Protein AF-A0A256Z9D1-F1 (afdb_monomer)

Foldseek 3Di:
DPDVVVVVVVVVVVVVVVVVVVVVCVVVLLVVLVVVCVVVVHDVVSSVVSSVVCVVVVVVVVCVVVVVVD

Structure (mmCIF, N/CA/C/O backbone):
data_AF-A0A256Z9D1-F1
#
_entry.id   AF-A0A256Z9D1-F1
#
loop_
_atom_site.group_PDB
_atom_site.id
_atom_site.type_symbol
_atom_site.label_atom_id
_atom_site.label_alt_id
_atom_site.label_comp_id
_atom_site.label_asym_id
_atom_site.label_entity_id
_atom_site.label_seq_id
_atom_site.pdbx_PDB_ins_code
_atom_site.Cartn_x
_atom_site.Cartn_y
_atom_site.Cartn_z
_atom_site.occupancy
_atom_site.B_iso_or_equiv
_atom_site.auth_seq_id
_atom_site.auth_comp_id
_atom_site.auth_asym_id
_atom_site.auth_atom_id
_atom_site.pdbx_PDB_model_num
ATOM 1 N N . ARG A 1 1 ? -29.454 -3.543 31.265 1.00 45.81 1 ARG A N 1
ATOM 2 C CA . ARG A 1 1 ? -28.115 -3.798 31.855 1.00 45.81 1 ARG A CA 1
ATOM 3 C C . ARG A 1 1 ? -27.263 -4.452 30.765 1.00 45.81 1 ARG A C 1
ATOM 5 O O . ARG A 1 1 ? -27.299 -5.666 30.645 1.00 45.81 1 ARG A O 1
ATOM 12 N N . GLN A 1 2 ? -26.613 -3.668 29.894 1.00 50.16 2 GLN A N 1
ATOM 13 C CA . GLN A 1 2 ? -25.652 -4.223 28.926 1.00 50.16 2 GLN A CA 1
ATOM 14 C C . GLN A 1 2 ? -24.508 -4.840 29.734 1.00 50.16 2 GLN A C 1
ATOM 16 O O . GLN A 1 2 ? -23.869 -4.148 30.526 1.00 50.16 2 GLN A O 1
ATOM 21 N N . THR A 1 3 ? -24.315 -6.150 29.627 1.00 55.62 3 THR A N 1
ATOM 22 C CA . THR A 1 3 ? -23.199 -6.834 30.275 1.00 55.62 3 THR A CA 1
ATOM 23 C C . THR A 1 3 ? -21.917 -6.343 29.609 1.00 55.62 3 THR A C 1
ATOM 25 O O . THR A 1 3 ? -21.851 -6.229 28.386 1.00 55.62 3 THR A O 1
ATOM 28 N N . ASN A 1 4 ? -20.897 -6.010 30.402 1.00 59.25 4 ASN A N 1
ATOM 29 C CA . ASN A 1 4 ? -19.630 -5.464 29.897 1.00 59.25 4 ASN A CA 1
ATOM 30 C C . ASN A 1 4 ? -19.038 -6.315 28.751 1.00 59.25 4 ASN A C 1
ATOM 32 O O . ASN A 1 4 ? -18.459 -5.769 27.818 1.00 59.25 4 ASN A O 1
ATOM 36 N N . ASN A 1 5 ? -19.301 -7.627 28.756 1.00 61.81 5 ASN A N 1
ATOM 37 C CA . ASN A 1 5 ? -18.933 -8.572 27.700 1.00 61.81 5 ASN A CA 1
ATOM 38 C C . ASN A 1 5 ? -19.498 -8.222 26.311 1.00 61.81 5 ASN A C 1
ATOM 40 O O . ASN A 1 5 ? -18.768 -8.320 25.332 1.00 61.81 5 ASN A O 1
ATOM 44 N N . SER A 1 6 ? -20.755 -7.774 26.198 1.00 64.31 6 SER A N 1
ATOM 45 C CA . SER A 1 6 ? -21.342 -7.387 24.904 1.00 64.31 6 SER A CA 1
ATOM 46 C C . SER A 1 6 ? -20.700 -6.122 24.336 1.00 64.31 6 SER A C 1
ATOM 48 O O . SER A 1 6 ? -20.469 -6.041 23.136 1.00 64.31 6 SER A O 1
ATOM 50 N N . LYS A 1 7 ? -20.344 -5.162 25.198 1.00 66.38 7 LYS A N 1
ATOM 51 C CA . LYS A 1 7 ? -19.688 -3.911 24.790 1.00 66.38 7 LYS A CA 1
ATOM 52 C C . LYS A 1 7 ? -18.232 -4.134 24.373 1.00 66.38 7 LYS A C 1
ATOM 54 O O . LYS A 1 7 ? -17.765 -3.520 23.421 1.00 66.38 7 LYS A O 1
ATOM 59 N N . LEU A 1 8 ? -17.529 -5.038 25.061 1.00 69.75 8 LEU A N 1
ATOM 60 C CA . LEU A 1 8 ? -16.199 -5.501 24.656 1.00 69.75 8 LEU A CA 1
ATOM 61 C C . LEU A 1 8 ? -16.254 -6.248 23.321 1.00 69.75 8 LEU A C 1
ATOM 63 O O . LEU A 1 8 ? -15.474 -5.926 22.436 1.00 69.75 8 LEU A O 1
ATOM 67 N N . ALA A 1 9 ? -17.201 -7.172 23.144 1.00 74.00 9 ALA A N 1
ATOM 68 C CA . ALA A 1 9 ? -17.366 -7.904 21.889 1.00 74.00 9 ALA A CA 1
ATOM 69 C C . ALA A 1 9 ? -17.662 -6.969 20.703 1.00 74.00 9 ALA A C 1
ATOM 71 O O . ALA A 1 9 ? -17.100 -7.144 19.625 1.00 74.00 9 ALA A O 1
ATOM 72 N N . GLU A 1 10 ? -18.485 -5.942 20.911 1.00 74.81 10 GLU A N 1
ATOM 73 C CA . GLU A 1 10 ? -18.804 -4.927 19.904 1.00 74.81 10 GLU A CA 1
ATOM 74 C C . GLU A 1 10 ? -17.588 -4.044 19.556 1.00 74.81 10 GLU A C 1
ATOM 76 O O . GLU A 1 10 ? -17.312 -3.787 18.382 1.00 74.81 10 GLU A O 1
ATOM 81 N N . LEU A 1 11 ? -16.795 -3.645 20.558 1.00 74.81 11 LEU A N 1
ATOM 82 C CA . LEU A 1 11 ? -15.535 -2.919 20.355 1.00 74.81 11 LEU A CA 1
ATOM 83 C C . LEU A 1 11 ? -14.492 -3.769 19.625 1.00 74.81 11 LEU A C 1
ATOM 85 O O . LEU A 1 11 ? -13.845 -3.281 18.699 1.00 74.81 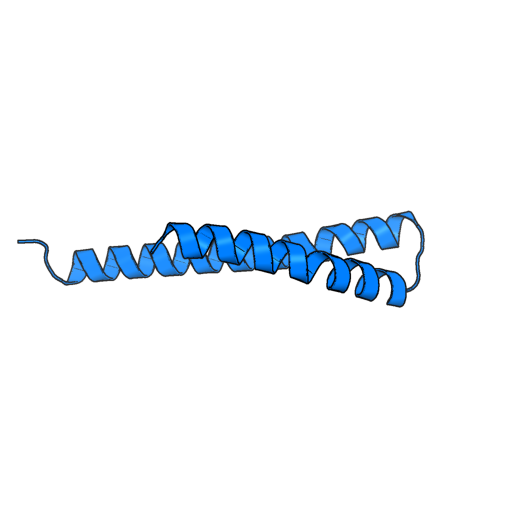11 LEU A O 1
ATOM 89 N N . THR A 1 12 ? -14.348 -5.039 20.004 1.00 78.50 12 THR A N 1
ATOM 90 C CA . THR A 1 12 ? -13.442 -5.982 19.344 1.00 78.50 12 THR A CA 1
ATOM 91 C C . THR A 1 12 ? -13.875 -6.223 17.903 1.00 78.50 12 THR A C 1
ATOM 93 O O . THR A 1 12 ? -13.036 -6.149 17.012 1.00 78.50 12 THR A O 1
ATOM 96 N N . ALA A 1 13 ? -15.168 -6.426 17.639 1.00 78.50 13 ALA A N 1
ATOM 97 C CA . ALA A 1 13 ? -15.688 -6.570 16.282 1.00 78.50 13 ALA A CA 1
ATOM 98 C C . ALA A 1 13 ? -15.412 -5.319 15.430 1.00 78.50 13 ALA A C 1
ATOM 100 O O . ALA A 1 13 ? -14.957 -5.436 14.296 1.00 78.50 13 ALA A O 1
ATOM 101 N N . SER A 1 14 ? -15.604 -4.121 15.990 1.00 75.88 14 SER A N 1
ATOM 102 C CA . SER A 1 14 ? -15.302 -2.846 15.323 1.00 75.88 14 SER A CA 1
ATOM 103 C C . SER A 1 14 ? -13.803 -2.657 15.048 1.00 75.88 14 SER A C 1
ATOM 105 O O . SER A 1 14 ? -13.413 -2.201 13.967 1.00 75.88 14 SER A O 1
ATOM 107 N N . MET A 1 15 ? -12.943 -3.055 15.991 1.00 79.12 15 MET A N 1
ATOM 108 C CA . MET A 1 15 ? -11.490 -3.062 15.806 1.00 79.12 15 MET A CA 1
ATOM 109 C C . MET A 1 15 ? -11.071 -4.035 14.710 1.00 79.12 15 MET A C 1
ATOM 111 O O . MET A 1 15 ? -10.329 -3.643 13.815 1.00 79.12 15 MET A O 1
ATOM 115 N N . VAL A 1 16 ? -11.571 -5.271 14.743 1.00 83.44 16 VAL A N 1
ATOM 116 C CA . VAL A 1 16 ? -11.279 -6.296 13.733 1.00 83.44 16 VAL A CA 1
ATOM 117 C C . VAL A 1 16 ? -11.747 -5.835 12.359 1.00 83.44 16 VAL A C 1
ATOM 119 O O . VAL A 1 16 ? -10.988 -5.926 11.402 1.00 83.44 16 VAL A O 1
ATOM 122 N N . LEU A 1 17 ? -12.948 -5.262 12.255 1.00 79.00 17 LEU A N 1
ATOM 123 C CA . LEU A 1 17 ? -13.471 -4.739 10.995 1.00 79.00 17 LEU A CA 1
ATOM 124 C C . LEU A 1 17 ? -12.602 -3.597 10.453 1.00 79.00 17 LEU A C 1
ATOM 126 O O . LEU A 1 17 ? -12.307 -3.555 9.262 1.00 79.00 17 LEU A O 1
ATOM 130 N N . SER A 1 18 ? -12.145 -2.702 11.332 1.00 77.12 18 SER A N 1
ATOM 131 C CA . SER A 1 18 ? -11.219 -1.629 10.956 1.00 77.12 18 SER A CA 1
ATOM 132 C C . SER A 1 18 ? -9.881 -2.195 10.480 1.00 77.12 18 SER A C 1
ATOM 134 O O . SER A 1 18 ? -9.351 -1.738 9.474 1.00 77.12 18 SER A O 1
ATOM 136 N N . LEU A 1 19 ? -9.355 -3.215 11.161 1.00 79.19 19 LEU A N 1
ATOM 137 C CA . LEU A 1 19 ? -8.081 -3.853 10.834 1.00 79.19 19 LEU A CA 1
ATOM 138 C C . LEU A 1 19 ? -8.152 -4.591 9.494 1.00 79.19 19 LEU A C 1
ATOM 140 O O . LEU A 1 19 ? -7.279 -4.410 8.657 1.00 79.19 19 LEU A O 1
ATOM 144 N N . VAL A 1 20 ? -9.235 -5.329 9.242 1.00 81.44 20 VAL A N 1
ATOM 145 C CA . VAL A 1 20 ? -9.504 -5.974 7.948 1.00 81.44 20 VAL A CA 1
ATOM 146 C C . VAL A 1 20 ? -9.641 -4.933 6.840 1.00 81.44 20 VAL A C 1
ATOM 148 O O . VAL A 1 20 ? -9.094 -5.125 5.758 1.00 81.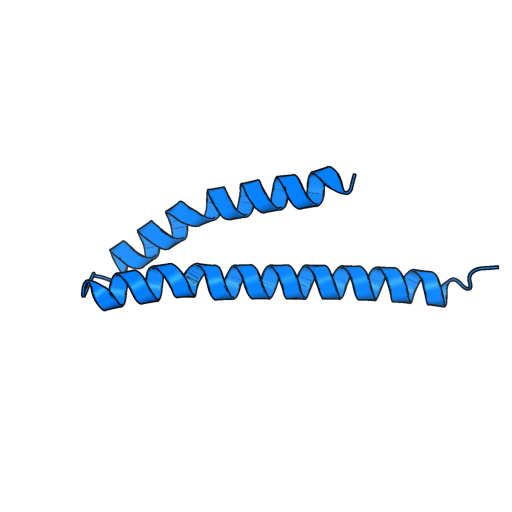44 20 VAL A O 1
ATOM 151 N N . PHE A 1 21 ? -10.312 -3.809 7.105 1.00 78.38 21 PHE A N 1
ATOM 152 C CA . PHE A 1 21 ? -10.432 -2.715 6.143 1.00 78.38 21 PHE A CA 1
ATOM 153 C C . PHE A 1 21 ? -9.068 -2.103 5.808 1.00 78.38 21 PHE A C 1
ATOM 155 O O . PHE A 1 21 ? -8.735 -1.942 4.637 1.00 78.38 21 PHE A O 1
ATOM 162 N N . PHE A 1 22 ? -8.243 -1.829 6.821 1.00 77.31 22 PHE A N 1
ATOM 163 C CA . PHE A 1 22 ? -6.864 -1.393 6.629 1.00 77.31 22 PHE A CA 1
ATOM 164 C C . PHE A 1 22 ? -6.064 -2.401 5.814 1.00 77.31 22 PHE A C 1
ATOM 166 O O . PHE A 1 22 ? -5.442 -2.018 4.831 1.00 77.31 22 PHE A O 1
ATOM 173 N N . THR A 1 23 ? -6.089 -3.678 6.193 1.00 78.69 23 THR A N 1
ATOM 174 C CA . THR A 1 23 ? -5.360 -4.733 5.491 1.00 78.69 23 THR A CA 1
ATOM 175 C C . THR A 1 23 ? -5.807 -4.822 4.038 1.00 78.69 23 THR A C 1
ATOM 177 O O . THR A 1 23 ? -4.955 -4.850 3.161 1.00 78.69 23 THR A O 1
ATOM 180 N N . ALA A 1 24 ? -7.111 -4.782 3.756 1.00 80.12 24 ALA A N 1
ATOM 181 C CA . ALA A 1 24 ? -7.633 -4.792 2.393 1.00 80.12 24 ALA A CA 1
ATOM 182 C C . ALA A 1 24 ? -7.146 -3.578 1.589 1.00 80.12 24 ALA A C 1
ATOM 184 O O . ALA A 1 24 ? -6.627 -3.741 0.487 1.00 80.12 24 ALA A O 1
ATOM 185 N N . VAL A 1 25 ? -7.236 -2.371 2.155 1.00 75.31 25 VAL A N 1
ATOM 186 C CA . VAL A 1 25 ? -6.739 -1.145 1.515 1.00 75.31 25 VAL A CA 1
ATOM 187 C C . VAL A 1 25 ? -5.238 -1.251 1.250 1.00 75.31 25 VAL A C 1
ATOM 189 O O . VAL A 1 25 ? -4.814 -1.032 0.123 1.00 75.31 25 VAL A O 1
ATOM 192 N N . PHE A 1 26 ? -4.439 -1.664 2.235 1.00 75.44 26 PHE A N 1
ATOM 193 C CA . PHE A 1 26 ? -2.992 -1.842 2.093 1.00 75.44 26 PHE A CA 1
ATOM 194 C C . PHE A 1 26 ? -2.589 -2.984 1.160 1.00 75.44 26 PHE A C 1
ATOM 196 O O . PHE A 1 26 ? -1.447 -2.989 0.716 1.00 75.44 26 PHE A O 1
ATOM 203 N N . TRP A 1 27 ? -3.478 -3.928 0.845 1.00 76.38 27 TRP A N 1
ATOM 204 C CA . TRP A 1 27 ? -3.203 -5.009 -0.105 1.00 76.38 27 TRP A CA 1
ATOM 205 C C . TRP A 1 27 ? -3.593 -4.640 -1.536 1.00 76.38 27 TRP A C 1
ATOM 207 O O . TRP A 1 27 ? -2.856 -4.930 -2.474 1.00 76.38 27 TRP A O 1
ATOM 217 N N . ILE A 1 28 ? -4.725 -3.954 -1.702 1.00 75.75 28 ILE A N 1
ATOM 218 C CA . ILE A 1 28 ? -5.223 -3.472 -2.998 1.00 75.75 28 ILE A CA 1
ATOM 219 C C . ILE A 1 28 ? -4.357 -2.311 -3.502 1.00 75.75 28 ILE A C 1
ATOM 221 O O . ILE A 1 28 ? -4.056 -2.213 -4.691 1.00 75.75 28 ILE A O 1
ATOM 225 N N . PHE A 1 29 ? -3.910 -1.454 -2.585 1.00 78.19 29 PHE A N 1
ATOM 226 C CA . PHE A 1 29 ? -3.120 -0.266 -2.875 1.00 78.19 29 PHE A CA 1
ATOM 227 C C . PHE A 1 29 ? -1.767 -0.527 -3.574 1.00 78.19 29 PHE A C 1
ATOM 229 O O . PHE A 1 29 ? -1.466 0.211 -4.503 1.00 78.19 29 PHE A O 1
ATOM 236 N N . PRO A 1 30 ? -0.949 -1.538 -3.214 1.00 78.88 30 PRO A N 1
ATOM 237 C CA . PRO A 1 30 ? 0.224 -1.952 -3.988 1.00 78.88 30 PRO A CA 1
ATOM 238 C C . PRO A 1 30 ? -0.134 -2.767 -5.231 1.00 78.88 30 PRO A C 1
ATOM 240 O O . PRO A 1 30 ? 0.612 -2.726 -6.204 1.00 78.88 30 PRO A O 1
ATOM 243 N N . LEU A 1 31 ? -1.267 -3.474 -5.242 1.00 84.31 31 LEU A N 1
ATOM 244 C CA . LEU A 1 31 ? -1.659 -4.304 -6.382 1.00 84.31 31 LEU A CA 1
ATOM 245 C C . LEU A 1 31 ? -1.866 -3.467 -7.654 1.00 84.31 31 LEU A C 1
ATOM 247 O O . LEU A 1 31 ? -1.389 -3.837 -8.722 1.00 84.31 31 LEU A O 1
ATOM 251 N N . ILE A 1 32 ? -2.536 -2.318 -7.532 1.00 83.50 32 ILE A N 1
ATOM 252 C CA . ILE A 1 32 ? -2.815 -1.399 -8.648 1.00 83.50 32 ILE A CA 1
ATOM 253 C C . ILE A 1 32 ? -1.523 -0.895 -9.329 1.00 83.50 32 ILE A C 1
ATOM 255 O O . ILE A 1 32 ? -1.376 -1.104 -10.534 1.00 83.50 32 ILE A O 1
ATOM 259 N N . PRO A 1 33 ? -0.561 -0.271 -8.620 1.00 82.75 33 PRO A N 1
ATOM 260 C CA . PRO A 1 33 ? 0.690 0.174 -9.218 1.00 82.75 33 PRO A CA 1
ATOM 261 C C . PRO A 1 33 ? 1.536 -0.989 -9.739 1.00 82.75 33 PRO A C 1
ATOM 263 O O . PRO A 1 33 ? 2.170 -0.810 -10.772 1.00 82.75 33 PRO A O 1
ATOM 266 N N . ILE A 1 34 ? 1.496 -2.181 -9.121 1.00 86.12 34 ILE A N 1
ATOM 267 C CA . ILE A 1 34 ? 2.147 -3.380 -9.684 1.00 86.12 34 ILE A CA 1
ATOM 268 C C . ILE A 1 34 ? 1.573 -3.694 -11.065 1.00 86.12 34 ILE A C 1
ATOM 270 O O . ILE A 1 34 ? 2.334 -3.782 -12.025 1.00 86.12 34 ILE A O 1
ATOM 274 N N . VAL A 1 35 ? 0.246 -3.809 -11.189 1.00 87.75 35 VAL A N 1
ATOM 275 C CA . VAL A 1 35 ? -0.416 -4.117 -12.468 1.00 87.75 35 VAL A CA 1
ATOM 276 C C . VAL A 1 35 ? -0.067 -3.075 -13.528 1.00 87.75 35 VAL A C 1
ATOM 278 O O . VAL A 1 35 ? 0.299 -3.448 -14.638 1.00 87.75 35 VAL A O 1
ATOM 281 N N . ILE A 1 36 ? -0.095 -1.785 -13.179 1.00 85.75 36 ILE A N 1
ATOM 282 C CA . ILE A 1 36 ? 0.297 -0.704 -14.094 1.00 85.75 36 ILE A CA 1
ATOM 283 C C . ILE A 1 36 ? 1.754 -0.885 -14.533 1.00 85.75 36 ILE A C 1
ATOM 285 O O . ILE A 1 36 ? 2.035 -0.907 -15.726 1.00 85.75 36 ILE A O 1
ATOM 289 N N . THR A 1 37 ? 2.689 -1.071 -13.598 1.00 87.06 37 THR A N 1
ATOM 290 C CA . THR A 1 37 ? 4.104 -1.241 -13.964 1.00 87.06 37 THR A CA 1
ATOM 291 C C . THR A 1 37 ? 4.371 -2.477 -14.812 1.00 87.06 37 THR A C 1
ATOM 293 O O . THR A 1 37 ? 5.206 -2.408 -15.707 1.00 87.06 37 THR A O 1
ATOM 296 N N . LEU A 1 38 ? 3.636 -3.571 -14.587 1.00 86.69 38 LEU A N 1
ATOM 297 C CA . LEU A 1 38 ? 3.727 -4.779 -15.403 1.00 86.69 38 LEU A CA 1
ATOM 298 C C . LEU A 1 38 ? 3.169 -4.561 -16.814 1.00 86.69 38 LEU A C 1
ATOM 300 O O . LEU A 1 38 ? 3.764 -5.045 -17.769 1.00 86.69 38 LEU A O 1
ATOM 304 N N . MET A 1 39 ? 2.070 -3.812 -16.966 1.00 88.94 39 MET A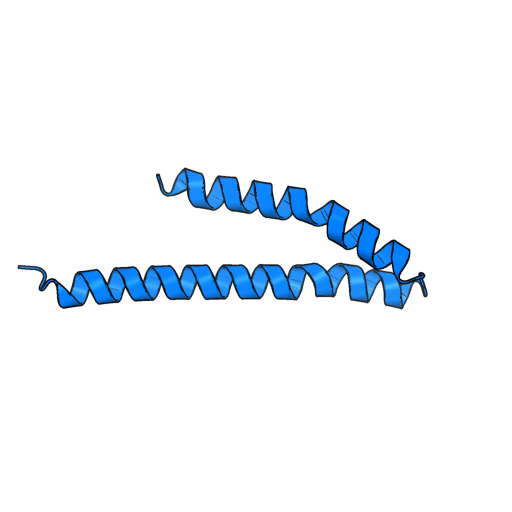 N 1
ATOM 305 C CA . MET A 1 39 ? 1.499 -3.498 -18.285 1.00 88.94 39 MET A CA 1
ATOM 306 C C . MET A 1 39 ? 2.427 -2.643 -19.153 1.00 88.94 39 MET A C 1
ATOM 308 O O . MET A 1 39 ? 2.399 -2.770 -20.372 1.00 88.94 39 MET A O 1
ATOM 312 N N . PHE A 1 40 ? 3.229 -1.775 -18.536 1.00 86.62 40 PHE A N 1
ATOM 313 C CA . PHE A 1 40 ? 4.147 -0.876 -19.239 1.00 86.62 40 PHE A CA 1
ATOM 314 C C . PHE A 1 40 ? 5.611 -1.352 -19.234 1.00 86.62 40 PHE A C 1
ATOM 316 O O . PHE A 1 40 ? 6.479 -0.615 -19.698 1.00 86.62 40 PHE A O 1
ATOM 323 N N . GLU A 1 41 ? 5.896 -2.548 -18.699 1.00 86.69 41 GLU A N 1
ATOM 324 C CA . GLU A 1 41 ? 7.254 -3.102 -18.531 1.00 86.69 41 GLU A CA 1
ATOM 325 C C . GLU A 1 41 ? 8.220 -2.125 -17.829 1.00 86.69 41 GLU A C 1
ATOM 327 O O . GLU A 1 41 ? 9.403 -2.005 -18.152 1.00 86.69 41 GLU A O 1
ATOM 332 N N . TRP A 1 42 ? 7.697 -1.374 -16.859 1.00 86.00 42 TRP A N 1
ATOM 333 C CA . TRP A 1 42 ? 8.442 -0.320 -16.183 1.00 86.00 42 TRP A CA 1
ATOM 334 C C . TRP A 1 42 ? 9.377 -0.859 -15.098 1.00 86.00 42 TRP A C 1
ATOM 336 O O . TRP A 1 42 ? 9.073 -1.855 -14.437 1.00 86.00 42 TRP A O 1
ATOM 346 N N . PRO A 1 43 ? 10.507 -0.170 -14.851 1.00 88.25 43 PRO A N 1
ATOM 347 C CA . PRO A 1 43 ? 11.430 -0.559 -13.799 1.00 88.25 43 PRO A CA 1
ATOM 348 C C . PRO A 1 43 ? 10.769 -0.454 -12.422 1.00 88.25 43 PRO A C 1
ATOM 350 O O . PRO A 1 43 ? 9.879 0.367 -12.188 1.00 88.25 43 PRO A O 1
ATOM 353 N N . PHE A 1 44 ? 11.285 -1.235 -11.471 1.00 81.88 44 PHE A N 1
ATOM 354 C CA . PHE A 1 44 ? 10.812 -1.260 -10.084 1.00 81.88 44 PHE A CA 1
ATOM 355 C C . PHE A 1 44 ? 10.745 0.137 -9.438 1.00 81.88 44 PHE A C 1
ATOM 357 O O . PHE A 1 44 ? 9.861 0.419 -8.632 1.00 81.88 44 PHE A O 1
ATOM 364 N N . THR A 1 45 ? 11.624 1.057 -9.839 1.00 86.50 45 THR A N 1
ATOM 365 C CA . THR A 1 45 ? 11.610 2.448 -9.371 1.00 86.50 45 THR A CA 1
ATOM 366 C C . THR A 1 45 ? 10.295 3.165 -9.696 1.00 86.50 45 THR A C 1
ATOM 368 O O . THR A 1 45 ? 9.794 3.925 -8.870 1.00 86.50 45 THR A O 1
ATOM 371 N N . SER A 1 46 ? 9.688 2.900 -10.856 1.00 85.50 46 SER A N 1
ATOM 372 C CA . SER A 1 46 ? 8.384 3.465 -11.222 1.00 85.50 46 SER A CA 1
ATOM 373 C C . SER A 1 46 ? 7.261 2.923 -10.339 1.00 85.50 46 SER A C 1
ATOM 375 O O . SER A 1 46 ? 6.352 3.672 -9.981 1.00 85.50 46 SER A O 1
ATOM 377 N N . PHE A 1 47 ? 7.349 1.652 -9.930 1.00 87.25 47 PHE A N 1
ATOM 378 C CA . PHE A 1 47 ? 6.410 1.053 -8.980 1.00 87.25 47 PHE A CA 1
ATOM 379 C C . PHE A 1 47 ? 6.493 1.762 -7.627 1.00 87.25 47 PHE A C 1
ATOM 381 O O . PHE A 1 47 ? 5.472 2.213 -7.111 1.00 87.25 47 PHE A O 1
ATOM 388 N N . VAL A 1 48 ? 7.706 1.922 -7.087 1.00 86.88 48 VAL A N 1
ATOM 389 C CA . VAL A 1 48 ? 7.921 2.590 -5.795 1.00 86.88 48 VAL A CA 1
ATOM 390 C C . VAL A 1 48 ? 7.422 4.035 -5.840 1.00 86.88 48 VAL A C 1
ATOM 392 O O . VAL A 1 48 ? 6.751 4.469 -4.908 1.00 86.88 48 VAL A O 1
ATOM 395 N N . SER A 1 49 ? 7.670 4.760 -6.934 1.00 88.25 49 SER A N 1
ATOM 396 C CA . SER A 1 49 ? 7.179 6.131 -7.119 1.00 88.25 49 SER A CA 1
ATOM 397 C C . SER A 1 49 ? 5.651 6.216 -7.159 1.00 88.25 49 SER A C 1
ATOM 399 O O . SER A 1 49 ? 5.073 7.052 -6.468 1.00 88.25 49 SER A O 1
ATOM 401 N N . LEU A 1 50 ? 4.977 5.342 -7.916 1.00 86.19 50 LEU A N 1
ATOM 402 C CA . LEU A 1 50 ? 3.509 5.295 -7.978 1.00 86.19 50 LEU A CA 1
ATOM 403 C C . LEU A 1 50 ? 2.891 4.890 -6.635 1.00 86.19 50 LEU A C 1
ATOM 405 O O . LEU A 1 50 ? 1.875 5.443 -6.215 1.00 86.19 50 LEU A O 1
ATOM 409 N N . TRP A 1 51 ? 3.527 3.948 -5.943 1.00 85.19 51 TRP A N 1
ATOM 410 C CA . TRP A 1 51 ? 3.097 3.496 -4.629 1.00 85.19 51 TRP A CA 1
ATOM 411 C C . TRP A 1 51 ? 3.256 4.597 -3.572 1.00 85.19 51 TRP A C 1
ATOM 413 O O . TRP A 1 51 ? 2.309 4.903 -2.852 1.00 85.19 51 TRP A O 1
ATOM 423 N N . LEU A 1 52 ? 4.405 5.277 -3.528 1.00 86.19 52 LEU A N 1
ATOM 424 C CA . LEU A 1 52 ? 4.630 6.423 -2.642 1.00 86.19 52 LEU A CA 1
ATOM 425 C C . LEU A 1 52 ? 3.685 7.590 -2.952 1.00 86.19 52 LEU A C 1
ATOM 427 O O . LEU A 1 52 ? 3.212 8.247 -2.027 1.00 86.19 52 LEU A O 1
ATOM 431 N N . ALA A 1 53 ? 3.377 7.834 -4.229 1.00 86.38 53 ALA A N 1
ATOM 432 C CA . ALA A 1 53 ? 2.476 8.907 -4.641 1.00 86.38 53 ALA A CA 1
ATOM 433 C C . ALA A 1 53 ? 1.033 8.684 -4.171 1.00 86.38 53 ALA A C 1
ATOM 435 O O . ALA A 1 53 ? 0.339 9.650 -3.865 1.00 86.38 53 ALA A O 1
ATOM 436 N N . GLY A 1 54 ? 0.571 7.435 -4.083 1.00 80.44 54 GLY A N 1
ATOM 437 C CA . GLY A 1 54 ? -0.782 7.143 -3.617 1.00 80.44 54 GLY A CA 1
ATOM 438 C C . GLY A 1 54 ? -0.934 7.133 -2.083 1.00 80.44 54 GLY A C 1
ATOM 439 O O . GLY A 1 54 ? -2.034 7.391 -1.602 1.00 80.44 54 GLY A O 1
ATOM 440 N N . LEU A 1 55 ? 0.144 6.896 -1.314 1.00 83.06 55 LEU A N 1
ATOM 441 C CA . LEU A 1 55 ? 0.128 6.877 0.160 1.00 83.06 55 LEU A CA 1
ATOM 442 C C . LEU A 1 55 ? -0.493 8.130 0.806 1.00 83.06 55 LEU A C 1
ATOM 444 O O . LEU A 1 55 ? -1.298 7.970 1.728 1.00 83.06 55 LEU A O 1
ATOM 448 N N . PRO A 1 56 ? -0.175 9.371 0.378 1.00 84.50 56 PRO A N 1
ATOM 449 C CA . PRO A 1 56 ? -0.814 10.556 0.942 1.00 84.50 56 PRO A CA 1
ATOM 450 C C . PRO A 1 56 ? -2.327 10.581 0.690 1.00 84.50 56 PRO A C 1
ATOM 452 O O . PRO A 1 56 ? -3.074 11.010 1.566 1.00 84.50 56 PRO A O 1
ATOM 455 N N . PHE A 1 57 ? -2.811 10.071 -0.447 1.00 80.88 57 PHE A N 1
ATOM 456 C CA . PHE A 1 57 ? -4.249 10.000 -0.728 1.00 80.88 57 PHE A CA 1
ATOM 457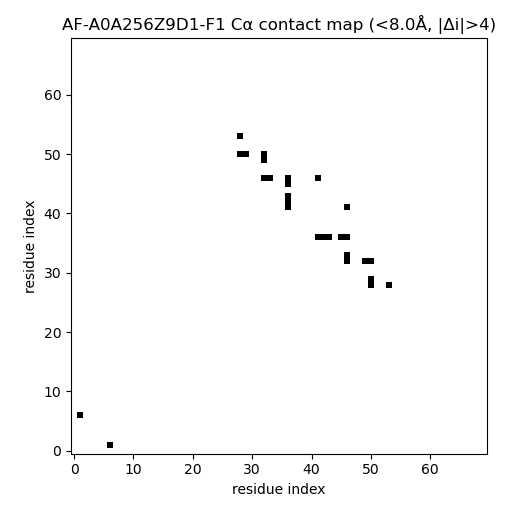 C C . PHE A 1 57 ? -4.954 8.995 0.181 1.00 80.88 57 PHE A C 1
ATOM 459 O O . PHE A 1 57 ? -6.010 9.306 0.737 1.00 80.88 57 PHE A O 1
ATOM 466 N N . THR A 1 58 ? -4.357 7.819 0.391 1.00 78.88 58 THR A N 1
ATOM 467 C CA . THR A 1 58 ? -4.878 6.831 1.340 1.00 78.88 58 THR A CA 1
ATOM 468 C C 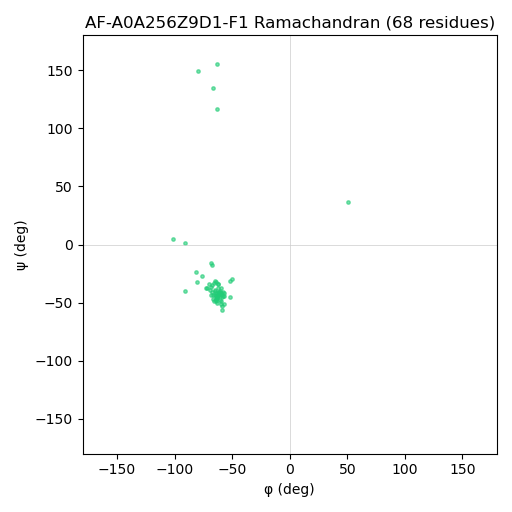. THR A 1 58 ? -4.871 7.387 2.757 1.00 78.88 58 THR A C 1
ATOM 470 O O . THR A 1 58 ? -5.879 7.265 3.445 1.00 78.88 58 THR A O 1
ATOM 473 N N . ALA A 1 59 ? -3.800 8.067 3.175 1.00 80.00 59 ALA A N 1
ATOM 474 C CA . ALA A 1 59 ? -3.714 8.703 4.488 1.00 80.00 59 ALA A CA 1
ATOM 475 C C . ALA A 1 59 ? -4.790 9.784 4.692 1.00 80.00 59 ALA A C 1
ATOM 477 O O . ALA A 1 59 ? -5.404 9.839 5.757 1.00 80.00 59 ALA A O 1
ATOM 478 N N . ILE A 1 60 ? -5.069 10.607 3.675 1.00 82.94 60 ILE A N 1
ATOM 479 C CA . ILE A 1 60 ? -6.131 11.623 3.723 1.00 82.94 60 ILE A CA 1
ATOM 480 C C . ILE A 1 60 ? -7.509 10.962 3.817 1.00 82.94 60 ILE A C 1
ATOM 482 O O . ILE A 1 60 ? -8.296 11.323 4.691 1.00 82.94 60 ILE A O 1
ATOM 486 N N . ALA A 1 61 ? -7.809 9.977 2.967 1.00 79.44 61 ALA A N 1
ATOM 487 C CA . ALA A 1 61 ? -9.079 9.249 3.022 1.00 79.44 61 ALA A CA 1
ATOM 488 C C . ALA A 1 61 ? -9.289 8.610 4.402 1.00 79.44 61 ALA A C 1
ATOM 490 O O . ALA A 1 61 ? -10.367 8.701 4.993 1.00 79.44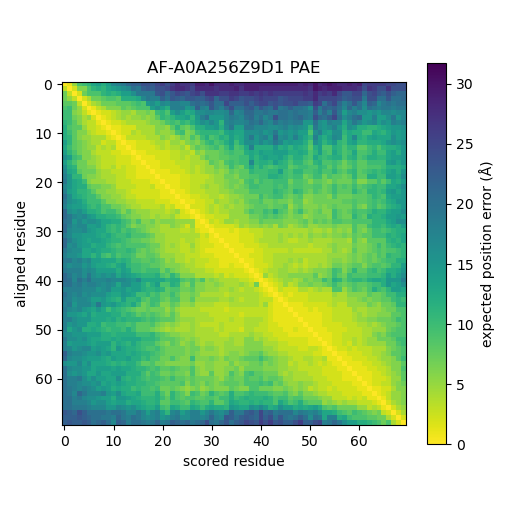 61 ALA A O 1
ATOM 491 N N . PHE A 1 62 ? -8.218 8.044 4.954 1.00 76.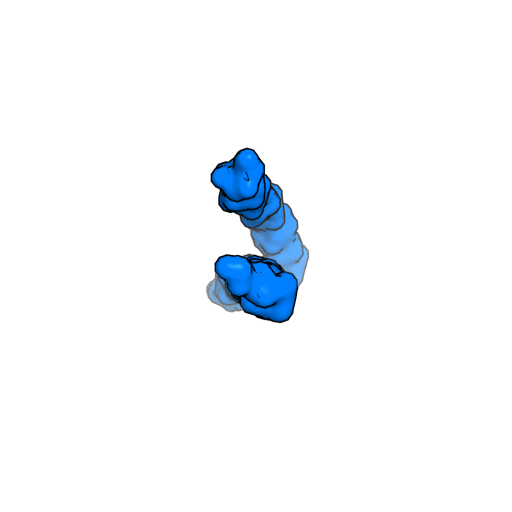19 62 PHE A N 1
ATOM 492 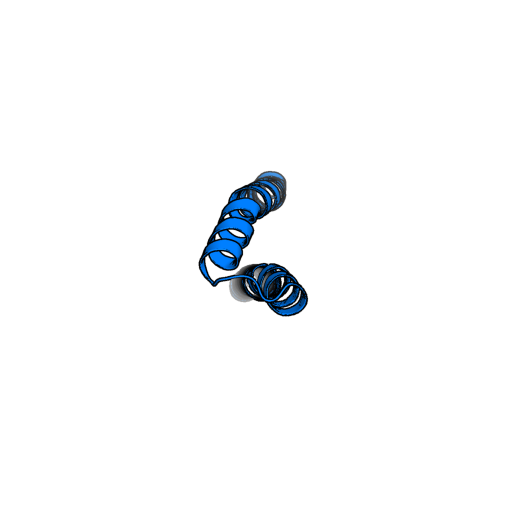C CA . PHE A 1 62 ? -8.214 7.461 6.282 1.00 76.19 62 PHE A CA 1
ATOM 493 C C . PHE A 1 62 ? -8.479 8.491 7.377 1.00 76.19 62 PHE A C 1
ATOM 495 O O . PHE A 1 62 ? -9.310 8.275 8.260 1.00 76.19 62 PHE A O 1
ATOM 502 N N . TYR A 1 63 ? -7.810 9.639 7.284 1.00 80.81 63 TYR A N 1
ATOM 503 C CA . TYR A 1 63 ? -8.015 10.763 8.182 1.00 80.81 63 TYR A CA 1
ATOM 504 C C . TYR A 1 63 ? -9.475 11.219 8.176 1.00 80.81 63 TYR A C 1
ATOM 506 O O . TYR A 1 63 ? -10.045 11.392 9.246 1.00 80.81 63 TYR A O 1
ATOM 514 N N . TYR A 1 64 ? -10.120 11.339 7.013 1.00 77.75 64 TYR A N 1
ATOM 515 C CA . TYR A 1 64 ? -11.543 11.686 6.941 1.00 77.75 64 TYR A CA 1
ATOM 516 C C . TYR A 1 64 ? -12.440 10.618 7.569 1.00 77.75 64 TYR A C 1
ATOM 518 O O . TYR A 1 64 ? -13.279 10.950 8.402 1.00 77.75 64 TYR A O 1
ATOM 526 N N . ILE A 1 65 ? -12.236 9.340 7.242 1.00 74.06 65 ILE A N 1
ATOM 527 C CA . ILE A 1 65 ? -13.047 8.242 7.791 1.00 74.06 65 ILE A CA 1
ATOM 528 C C . ILE A 1 65 ? -12.937 8.187 9.321 1.00 74.06 65 ILE A C 1
ATOM 530 O O . ILE A 1 65 ? -13.941 7.998 10.007 1.00 74.06 65 ILE A O 1
ATOM 534 N N . PHE A 1 66 ? -11.737 8.377 9.875 1.00 67.06 66 PHE A N 1
ATOM 535 C CA . PHE A 1 66 ? -11.520 8.324 11.323 1.00 67.06 66 PHE A CA 1
ATOM 536 C C . PHE A 1 66 ? -11.904 9.613 12.039 1.00 67.06 66 PHE A C 1
ATOM 538 O O . PHE A 1 66 ? -12.367 9.557 13.177 1.00 67.06 66 PHE A O 1
ATOM 545 N N . ARG A 1 67 ? -11.755 10.773 11.395 1.00 64.44 67 ARG A N 1
ATOM 546 C CA . ARG A 1 67 ? -12.173 12.056 11.966 1.00 64.44 67 ARG A CA 1
ATOM 547 C C . ARG A 1 67 ? -13.691 12.177 12.040 1.00 64.44 67 ARG A C 1
ATOM 549 O O . ARG A 1 67 ? -14.176 12.747 13.003 1.00 64.44 67 ARG A O 1
ATOM 556 N N . VAL A 1 68 ? -14.430 11.607 11.087 1.00 55.38 68 VAL A N 1
ATOM 557 C CA . VAL A 1 68 ? -15.906 11.572 11.107 1.00 55.38 68 VAL A CA 1
ATOM 558 C C . VAL A 1 68 ? -16.448 10.662 12.225 1.00 55.38 68 VAL A C 1
ATOM 560 O O . VAL A 1 68 ? -17.613 10.767 12.591 1.00 55.38 68 VAL A O 1
ATOM 563 N N . LYS A 1 69 ? -15.610 9.791 12.807 1.00 52.22 69 LYS A N 1
ATOM 564 C CA . LYS A 1 69 ? -15.967 8.954 13.965 1.00 52.22 69 LYS A CA 1
ATOM 565 C C . LYS A 1 69 ? -15.647 9.582 15.335 1.00 52.22 69 LYS A C 1
ATOM 567 O O . LYS A 1 69 ? -15.863 8.908 16.341 1.00 52.22 69 LYS A O 1
ATOM 572 N N . LYS A 1 70 ? -15.120 10.812 15.393 1.00 45.75 70 LYS A N 1
ATOM 573 C CA . LYS A 1 70 ? -15.045 11.613 16.630 1.00 45.75 70 LYS A CA 1
ATOM 574 C C . LYS A 1 70 ? -16.238 12.549 16.7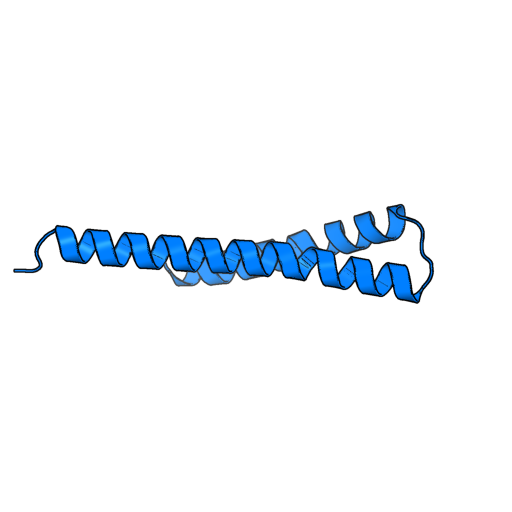13 1.00 45.75 70 LYS A C 1
ATOM 576 O O . LYS A 1 70 ? -16.747 12.695 17.842 1.00 45.75 70 LYS A O 1
#

Secondary structure (DSSP, 8-state):
---HHHHHHHHHHHHHHHHHHHHHHHHHHHHHHHHHHHHTT--HHHHHHHHHHHHHHHHHHHHHHHHTT-

Mean predicted aligned error: 9.43 Å

pLDDT: mean 77.25, std 10.44, range [45.75, 88.94]

Radius of gyration: 17.59 Å; Cα contacts (8 Å, |Δi|>4): 14; chains: 1; bounding box: 40×21×51 Å

Solvent-accessible surface area (backbone atoms only — not comparable to full-atom values): 3954 Å² total; per-residue (Å²): 132,87,53,69,66,61,58,48,50,51,50,50,50,53,50,50,52,50,50,51,50,50,51,50,49,66,53,52,56,54,47,54,35,48,53,54,27,62,76,67,72,48,57,68,67,57,30,54,52,49,40,60,64,46,47,61,56,53,50,49,55,48,49,53,62,57,56,75,73,109

Sequence (70 aa):
RQTNNSKLAELTASMVLSLVFFTAVFWIFPLIPIVITLMFEWPFTSFVSLWLAGLPFTAIAFYYIFRVKK